Protein AF-D3YYN2-F1 (afdb_monomer_lite)

Sequence (65 aa):
MQARCCLNQKGTILGLDLQNCSLKDPGPNFLQAYTAIIIDLQANPLKDDLANTFRGFTQLQTLIL

Radius of gyration: 11.28 Å; chains: 1; bounding box: 28×20×25 Å

Foldseek 3Di:
DDKDFDADPVRQTAETECALVLDAEPDPVCVSCLQHQEYEHHNHNYDPDPPCVNPNSPRHNYYHD

pLDDT: mean 85.81, std 9.11, range [57.03, 94.81]

Secondary structure (DSSP, 8-state):
---EEEE-TTS-EEEEE-TTS--S---GGGGGGGG-SEEE-TT----S--TTTTTT-SS--EEE-

Structure (mmCIF, N/CA/C/O backbone):
data_AF-D3YYN2-F1
#
_entry.id   AF-D3YYN2-F1
#
loop_
_atom_site.group_PDB
_atom_site.id
_atom_site.type_symbol
_atom_site.label_atom_id
_atom_site.label_alt_id
_atom_site.label_comp_id
_atom_site.label_asym_id
_atom_site.label_entity_id
_atom_site.label_seq_id
_atom_site.pdbx_PDB_ins_code
_atom_site.Cartn_x
_atom_site.Cartn_y
_atom_site.Cartn_z
_atom_site.occupancy
_atom_site.B_iso_or_equiv
_atom_site.auth_seq_id
_atom_site.auth_comp_id
_atom_site.auth_asym_id
_atom_site.auth_atom_id
_atom_site.pdbx_PDB_model_num
ATOM 1 N N . MET A 1 1 ? -1.351 10.453 -13.711 1.00 57.19 1 MET A N 1
ATOM 2 C CA . MET A 1 1 ? -1.733 9.191 -13.047 1.00 57.19 1 MET A CA 1
ATOM 3 C C . MET A 1 1 ? -3.058 9.443 -12.352 1.00 57.19 1 MET A C 1
ATOM 5 O O . MET A 1 1 ? -3.147 10.428 -11.629 1.00 57.19 1 MET A O 1
ATOM 9 N N . GLN A 1 2 ? -4.093 8.664 -12.659 1.00 67.81 2 GLN A N 1
ATOM 10 C CA . GLN A 1 2 ? -5.447 8.890 -12.150 1.00 67.81 2 GLN A CA 1
ATOM 11 C C . GLN A 1 2 ? -5.853 7.650 -11.355 1.00 67.81 2 GLN A C 1
ATOM 13 O O . GLN A 1 2 ? -6.222 6.635 -11.928 1.00 67.81 2 GLN A O 1
ATOM 18 N N . ALA A 1 3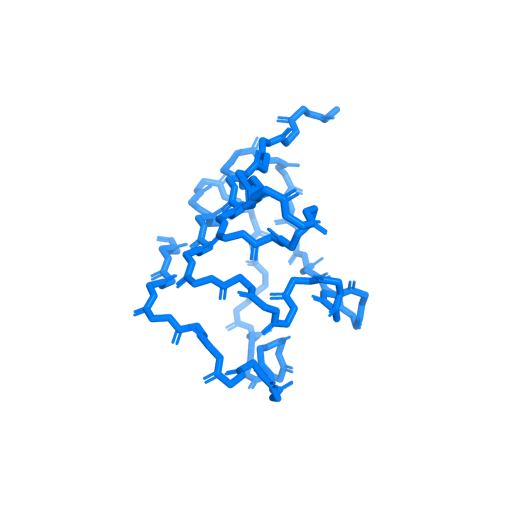 ? -5.683 7.728 -10.039 1.00 78.44 3 ALA A N 1
ATOM 19 C CA . ALA A 1 3 ? -6.124 6.704 -9.102 1.00 78.44 3 ALA A CA 1
ATOM 20 C C . ALA A 1 3 ? -7.564 6.985 -8.671 1.00 78.44 3 ALA A C 1
ATOM 22 O O . ALA A 1 3 ? -8.007 8.140 -8.689 1.00 78.44 3 ALA A O 1
ATOM 23 N N . ARG A 1 4 ? -8.281 5.947 -8.240 1.00 84.94 4 ARG A N 1
ATOM 24 C CA . ARG A 1 4 ? -9.615 6.097 -7.650 1.00 84.94 4 ARG A CA 1
ATOM 25 C C . ARG A 1 4 ? -9.590 5.615 -6.208 1.00 84.94 4 ARG A C 1
ATOM 27 O O . ARG A 1 4 ? -8.980 4.599 -5.888 1.00 84.94 4 ARG A O 1
ATOM 34 N N . CYS A 1 5 ? -10.268 6.346 -5.332 1.00 89.44 5 CYS A N 1
ATOM 35 C CA . CYS A 1 5 ? -10.511 5.909 -3.966 1.00 89.44 5 CYS A CA 1
ATOM 36 C C . CYS A 1 5 ? -12.005 5.960 -3.651 1.00 89.44 5 CYS A C 1
ATOM 38 O O . CYS A 1 5 ? -12.740 6.813 -4.152 1.00 89.44 5 CYS A O 1
ATOM 40 N N . CYS A 1 6 ? -12.445 5.038 -2.804 1.00 91.44 6 CYS A N 1
ATOM 41 C CA . CYS A 1 6 ? -13.777 5.055 -2.220 1.00 91.44 6 CYS A CA 1
ATOM 42 C C . CYS A 1 6 ? -13.655 5.469 -0.759 1.00 91.44 6 CYS A C 1
ATOM 44 O O . CYS A 1 6 ? -12.878 4.869 -0.016 1.00 91.44 6 CYS A O 1
ATOM 46 N N . LEU A 1 7 ? -14.427 6.473 -0.347 1.00 91.50 7 LEU A N 1
ATOM 47 C CA . LEU A 1 7 ? -14.454 6.964 1.028 1.00 91.50 7 LEU A CA 1
ATOM 48 C C . LEU A 1 7 ? -15.787 6.615 1.695 1.00 91.50 7 LEU A C 1
ATOM 50 O O . LEU A 1 7 ? -16.828 6.584 1.038 1.00 91.50 7 LEU A O 1
ATOM 54 N N . ASN A 1 8 ? -15.776 6.399 3.009 1.00 87.88 8 ASN A N 1
ATOM 55 C CA . ASN A 1 8 ? -17.006 6.406 3.800 1.00 87.88 8 ASN A CA 1
ATOM 56 C C . ASN A 1 8 ? -17.469 7.852 4.091 1.00 87.88 8 ASN A C 1
ATOM 58 O O . ASN A 1 8 ? -16.785 8.825 3.774 1.00 87.88 8 ASN A O 1
ATOM 62 N N . GLN A 1 9 ? -18.607 8.000 4.776 1.00 91.19 9 GLN A N 1
ATOM 63 C CA . GLN A 1 9 ? -19.165 9.307 5.164 1.00 91.19 9 GLN A CA 1
ATOM 64 C C . GLN A 1 9 ? -18.242 10.151 6.069 1.00 91.19 9 GLN A C 1
ATOM 66 O O . GLN A 1 9 ? -18.450 11.351 6.204 1.00 91.19 9 GLN A O 1
ATOM 71 N N . LYS A 1 10 ? -17.230 9.536 6.693 1.00 89.56 10 LYS A N 1
ATOM 72 C CA . LYS A 1 10 ? -16.230 10.194 7.549 1.00 89.56 10 LYS A CA 1
ATOM 73 C C . LYS A 1 10 ? -14.933 10.525 6.797 1.00 89.56 10 LYS A C 1
ATOM 75 O O . LYS A 1 10 ? -13.978 10.973 7.422 1.00 89.56 10 LYS A O 1
ATOM 80 N N . GLY A 1 11 ? -14.867 10.271 5.488 1.00 86.00 11 GLY A N 1
ATOM 81 C CA . GLY A 1 11 ? -13.660 10.475 4.683 1.00 86.00 11 GLY A CA 1
ATOM 82 C C . GLY A 1 11 ? -12.586 9.396 4.867 1.00 86.00 11 GLY A C 1
ATOM 83 O O . GLY A 1 11 ? -11.457 9.583 4.429 1.00 86.00 11 GLY A O 1
ATOM 84 N N . THR A 1 12 ? -12.906 8.271 5.514 1.00 86.81 12 THR A N 1
ATOM 85 C CA . THR A 1 12 ? -11.987 7.130 5.644 1.00 86.81 12 THR A CA 1
ATOM 86 C C . THR A 1 12 ? -11.947 6.335 4.346 1.00 86.81 12 THR A C 1
ATOM 88 O O . THR A 1 12 ? -13.002 6.056 3.775 1.00 86.81 12 THR A O 1
ATOM 91 N N . ILE A 1 13 ? -10.754 5.932 3.909 1.00 88.50 13 ILE A N 1
ATOM 92 C CA . ILE A 1 13 ? -10.566 5.133 2.697 1.00 88.50 13 ILE A CA 1
ATOM 93 C C . ILE A 1 13 ? -11.095 3.717 2.932 1.00 88.50 13 ILE A C 1
ATOM 95 O O . ILE A 1 13 ? -10.607 2.999 3.793 1.00 88.50 13 ILE A O 1
ATOM 99 N N . LEU A 1 14 ? -12.091 3.319 2.144 1.00 90.75 14 LEU A N 1
ATOM 100 C CA . LEU A 1 14 ? -12.625 1.958 2.093 1.00 90.75 14 LEU A CA 1
ATOM 101 C C . LEU A 1 14 ? -11.925 1.125 1.021 1.00 90.75 14 LEU A C 1
ATOM 103 O O . LEU A 1 14 ? -11.656 -0.052 1.233 1.00 90.75 14 LEU A O 1
ATOM 107 N N . GLY A 1 15 ? -11.637 1.731 -0.129 1.00 92.88 15 GLY A N 1
ATOM 108 C CA . GLY A 1 15 ? -11.075 1.031 -1.277 1.00 92.88 15 GLY A CA 1
ATOM 109 C C . GLY A 1 15 ? -10.110 1.904 -2.059 1.00 92.88 15 GLY A C 1
ATOM 110 O O . GLY A 1 15 ? -10.338 3.111 -2.193 1.00 92.88 15 GLY A O 1
ATOM 111 N N . LEU A 1 16 ? -9.053 1.284 -2.573 1.00 92.00 16 LEU A N 1
ATOM 112 C CA . LEU A 1 16 ? -8.077 1.901 -3.459 1.00 92.00 16 LEU A CA 1
ATOM 113 C C . LEU A 1 16 ? -7.973 1.108 -4.748 1.00 92.00 16 LEU A C 1
ATOM 115 O O . LEU A 1 16 ? -7.643 -0.073 -4.731 1.00 92.00 16 LEU A O 1
ATOM 119 N N . ASP A 1 17 ? -8.213 1.798 -5.851 1.00 92.44 17 ASP A N 1
ATOM 120 C CA . ASP A 1 17 ? -7.928 1.314 -7.188 1.00 92.44 17 ASP A CA 1
ATOM 121 C C . ASP A 1 17 ? -6.705 2.070 -7.716 1.00 92.44 17 ASP A C 1
ATOM 123 O O . ASP A 1 17 ? -6.757 3.270 -8.026 1.00 92.44 17 ASP A O 1
ATOM 127 N N . LEU A 1 18 ? -5.587 1.347 -7.736 1.00 91.06 18 LEU A N 1
ATOM 128 C CA . LEU A 1 18 ? -4.303 1.778 -8.271 1.00 91.06 18 LEU A CA 1
ATOM 129 C C . LEU A 1 18 ? -3.915 0.925 -9.481 1.00 91.06 18 LEU A C 1
ATOM 131 O O . LEU A 1 18 ? -2.729 0.830 -9.803 1.00 91.06 18 LEU A O 1
ATOM 135 N N . GLN A 1 19 ? -4.884 0.306 -10.155 1.00 92.69 19 GLN A N 1
ATOM 136 C CA . GLN A 1 19 ? -4.632 -0.528 -11.318 1.00 92.69 19 GLN A CA 1
ATOM 137 C C . GLN A 1 19 ? -3.947 0.275 -12.434 1.00 92.69 19 GLN A C 1
ATOM 139 O O . GLN A 1 19 ? -4.271 1.441 -12.678 1.00 92.69 19 GLN A O 1
ATOM 144 N N . ASN A 1 20 ? -2.996 -0.357 -13.132 1.00 92.75 20 ASN A N 1
ATOM 145 C CA . ASN A 1 20 ? -2.334 0.186 -14.326 1.00 92.75 20 ASN A CA 1
ATOM 146 C C . ASN A 1 20 ? -1.773 1.609 -14.136 1.00 92.75 20 ASN A C 1
ATOM 148 O O . ASN A 1 20 ? -1.800 2.468 -15.020 1.00 92.75 20 ASN A O 1
ATOM 152 N N . CYS A 1 21 ? -1.254 1.871 -12.946 1.00 90.88 21 CYS A N 1
ATOM 153 C CA . CYS A 1 21 ? -0.708 3.162 -12.571 1.00 90.88 21 CYS A CA 1
ATOM 154 C C . CYS A 1 21 ? 0.795 3.277 -12.859 1.00 90.88 21 CYS A C 1
ATOM 156 O O . CYS A 1 21 ? 1.414 4.279 -12.507 1.00 90.88 21 CYS A O 1
ATOM 158 N N . SER A 1 22 ? 1.393 2.264 -13.500 1.00 91.06 22 SER A N 1
ATOM 159 C CA . SER A 1 22 ? 2.851 2.124 -13.634 1.00 91.06 22 SER A CA 1
ATOM 160 C C . SER A 1 22 ? 3.578 2.138 -12.277 1.00 91.06 22 SER A C 1
ATOM 162 O O . SER A 1 22 ? 4.740 2.545 -12.185 1.00 91.06 22 SER A O 1
ATOM 164 N N . LEU A 1 23 ? 2.893 1.699 -11.214 1.00 88.75 23 LEU A N 1
ATOM 165 C CA . LEU A 1 23 ? 3.412 1.638 -9.854 1.00 88.75 23 LEU A CA 1
ATOM 166 C C . LEU A 1 23 ? 4.466 0.530 -9.751 1.00 88.75 23 LEU A C 1
ATOM 168 O O . LEU A 1 23 ? 4.190 -0.628 -10.030 1.00 88.75 23 LEU A O 1
ATOM 172 N N . LYS A 1 24 ? 5.685 0.883 -9.344 1.00 89.44 24 LYS A N 1
ATOM 173 C CA . LYS A 1 24 ? 6.768 -0.097 -9.136 1.00 89.44 24 LYS A CA 1
ATOM 174 C C . LYS A 1 24 ? 6.890 -0.541 -7.688 1.00 89.44 24 LYS A C 1
ATOM 176 O O . LYS A 1 24 ? 7.333 -1.645 -7.398 1.00 89.44 24 LYS A O 1
ATOM 181 N N . ASP A 1 25 ? 6.553 0.363 -6.782 1.00 85.12 25 ASP A N 1
ATOM 182 C CA . ASP A 1 25 ? 6.721 0.194 -5.351 1.00 85.12 25 ASP A CA 1
ATOM 183 C C . ASP A 1 25 ? 5.692 1.088 -4.650 1.00 85.12 25 ASP A C 1
ATOM 185 O O . ASP A 1 25 ? 5.726 2.307 -4.852 1.00 85.12 25 ASP A O 1
ATOM 189 N N . PRO A 1 26 ? 4.759 0.524 -3.868 1.00 78.31 26 PRO A N 1
ATOM 190 C CA . PRO A 1 26 ? 3.794 1.319 -3.116 1.00 78.31 26 PRO A CA 1
ATOM 191 C C . PRO A 1 26 ? 4.457 2.161 -2.005 1.00 78.31 26 PRO A C 1
ATOM 193 O O . PRO A 1 26 ? 3.893 3.168 -1.574 1.00 78.31 26 PRO A O 1
ATOM 196 N N . GLY A 1 27 ? 5.683 1.802 -1.594 1.00 70.62 27 GLY A N 1
ATOM 197 C CA . GLY A 1 27 ? 6.528 2.564 -0.679 1.00 70.62 27 GLY A CA 1
ATOM 198 C C . GLY A 1 27 ? 6.019 2.642 0.772 1.00 70.62 27 GLY A C 1
ATOM 199 O O . GLY A 1 27 ? 4.925 2.183 1.096 1.00 70.62 27 GLY A O 1
ATOM 200 N N . PRO A 1 28 ? 6.788 3.278 1.680 1.00 63.88 28 PRO A N 1
ATOM 201 C CA . PRO A 1 28 ? 6.414 3.436 3.093 1.00 63.88 28 PRO A CA 1
ATOM 202 C C . PRO A 1 28 ? 5.234 4.402 3.317 1.00 63.88 28 PRO A C 1
ATOM 204 O O . PRO A 1 28 ? 4.664 4.447 4.403 1.00 63.88 28 PRO A O 1
ATOM 207 N N . ASN A 1 29 ? 4.839 5.163 2.291 1.00 57.03 29 ASN A N 1
ATOM 208 C CA . ASN A 1 29 ? 3.728 6.119 2.338 1.00 57.03 29 ASN A CA 1
ATOM 209 C C . ASN A 1 29 ? 2.360 5.473 2.085 1.00 57.03 29 ASN A C 1
ATOM 211 O O . ASN A 1 29 ? 1.347 6.170 2.077 1.00 57.03 29 ASN A O 1
ATOM 215 N N . PHE A 1 30 ? 2.305 4.145 1.956 1.00 69.81 30 PHE A N 1
ATOM 216 C CA . PHE A 1 30 ? 1.039 3.421 1.904 1.00 69.81 30 PHE A CA 1
ATOM 217 C C . PHE A 1 30 ? 0.229 3.548 3.209 1.00 69.81 30 PHE A C 1
ATOM 219 O O . PHE A 1 30 ? -0.945 3.215 3.231 1.00 69.81 30 PHE A O 1
ATOM 226 N N . LEU A 1 31 ? 0.787 4.115 4.284 1.00 68.88 31 LEU A N 1
ATOM 227 C CA . LEU A 1 31 ? 0.110 4.335 5.572 1.00 68.88 31 LEU A CA 1
ATOM 228 C C . LEU A 1 31 ? -1.257 5.034 5.479 1.00 68.88 31 LEU A C 1
ATOM 230 O O . LEU A 1 31 ? -2.138 4.759 6.289 1.00 68.88 31 LEU A O 1
ATOM 234 N N . GLN A 1 32 ? -1.481 5.912 4.499 1.00 68.25 32 GLN A N 1
ATOM 235 C CA . GLN A 1 32 ? -2.799 6.542 4.304 1.00 68.25 32 GLN A CA 1
ATOM 236 C C . GLN A 1 32 ? -3.882 5.505 3.955 1.00 68.25 32 GLN A C 1
ATOM 238 O O . GLN A 1 32 ? -5.048 5.672 4.307 1.00 68.25 32 GLN A O 1
ATOM 243 N N . ALA A 1 33 ? -3.475 4.394 3.345 1.00 77.56 33 ALA A N 1
ATOM 244 C CA . ALA A 1 33 ? -4.294 3.243 3.019 1.00 77.56 33 ALA A CA 1
ATOM 245 C C . ALA A 1 33 ? -4.468 2.249 4.180 1.00 77.56 33 ALA A C 1
ATOM 247 O O . ALA A 1 33 ? -5.089 1.217 3.958 1.00 77.56 33 ALA A O 1
ATOM 248 N N . TYR A 1 34 ? -3.980 2.512 5.406 1.00 84.56 34 TYR A N 1
ATOM 249 C CA . TYR A 1 34 ? -4.070 1.524 6.503 1.00 84.56 34 TYR A CA 1
ATOM 250 C C . TYR A 1 34 ? -5.517 1.097 6.820 1.00 84.56 34 TYR A C 1
ATOM 252 O O . TYR A 1 34 ? -5.752 0.012 7.354 1.00 84.56 34 TYR A O 1
ATOM 260 N N . THR A 1 35 ? -6.479 1.973 6.508 1.00 85.31 35 THR A N 1
ATOM 261 C CA . THR A 1 35 ? -7.921 1.722 6.662 1.00 85.31 35 THR A CA 1
ATOM 262 C C . THR A 1 35 ? -8.571 1.063 5.452 1.00 85.31 35 THR A C 1
ATOM 264 O O . THR A 1 35 ? -9.722 0.648 5.556 1.00 85.31 35 THR A O 1
ATOM 267 N N . ALA A 1 36 ? -7.855 0.955 4.330 1.00 91.25 36 ALA A N 1
ATOM 268 C CA . ALA A 1 36 ? -8.385 0.371 3.114 1.00 91.25 36 ALA A CA 1
ATOM 269 C C . ALA A 1 36 ? -8.744 -1.095 3.358 1.00 91.25 36 ALA A C 1
ATOM 271 O O . ALA A 1 36 ? -7.934 -1.896 3.826 1.00 91.25 36 ALA A O 1
ATOM 272 N N . ILE A 1 37 ? -9.980 -1.427 3.011 1.00 93.94 37 ILE A N 1
ATOM 273 C CA . ILE A 1 37 ? -10.531 -2.777 3.071 1.00 93.94 37 ILE A CA 1
ATOM 274 C C . ILE A 1 37 ? -10.161 -3.535 1.793 1.00 93.94 37 ILE A C 1
ATOM 276 O O . ILE A 1 37 ? -9.903 -4.738 1.834 1.00 93.94 37 ILE A O 1
ATOM 280 N N . ILE A 1 38 ? -10.111 -2.823 0.6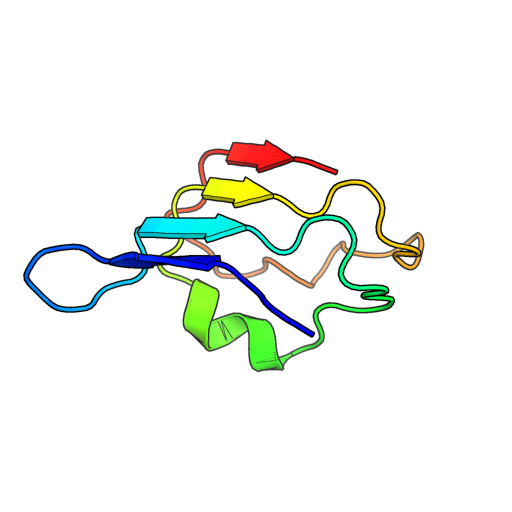63 1.00 93.88 38 ILE A N 1
ATOM 281 C CA . ILE A 1 38 ? -9.823 -3.371 -0.665 1.00 93.88 38 ILE A CA 1
ATOM 282 C C . ILE A 1 38 ? -8.707 -2.555 -1.321 1.00 93.88 38 ILE A C 1
ATOM 284 O O . ILE A 1 38 ? -8.778 -1.324 -1.355 1.00 93.88 38 ILE A O 1
ATOM 288 N N . ILE A 1 39 ? -7.698 -3.232 -1.865 1.00 93.00 39 ILE A N 1
ATOM 289 C CA . ILE A 1 39 ? -6.634 -2.623 -2.669 1.00 93.00 39 ILE A CA 1
ATOM 290 C C . ILE A 1 39 ? -6.490 -3.410 -3.973 1.00 93.00 39 ILE A C 1
ATOM 292 O O . ILE A 1 39 ? -6.244 -4.616 -3.941 1.00 93.00 39 ILE A O 1
ATOM 296 N N . ASP A 1 40 ? -6.602 -2.718 -5.104 1.00 94.06 40 ASP A N 1
ATOM 297 C CA . ASP A 1 40 ? -6.318 -3.250 -6.437 1.00 94.06 40 ASP A CA 1
ATOM 298 C C . ASP A 1 40 ? -5.012 -2.656 -6.981 1.00 94.06 40 ASP A C 1
ATOM 300 O O . ASP A 1 40 ? -4.892 -1.438 -7.156 1.00 94.06 40 ASP A O 1
ATOM 304 N N . LEU A 1 41 ? -4.022 -3.523 -7.206 1.00 92.56 41 LEU A N 1
ATOM 305 C CA . LEU A 1 41 ? -2.714 -3.199 -7.770 1.00 92.56 41 LEU A CA 1
ATOM 306 C C . LEU A 1 41 ? -2.468 -3.867 -9.130 1.00 92.56 41 LEU A C 1
ATOM 308 O O . LEU A 1 41 ? -1.326 -3.844 -9.596 1.00 92.56 41 LEU A O 1
ATOM 312 N N . GLN A 1 42 ? -3.486 -4.422 -9.789 1.00 94.81 42 GLN A N 1
ATOM 313 C CA . GLN A 1 42 ? -3.301 -5.135 -11.053 1.00 94.81 42 GLN A CA 1
ATOM 314 C C . GLN A 1 42 ? -2.611 -4.288 -12.127 1.00 94.81 42 GLN A C 1
ATOM 316 O O . GLN A 1 42 ? -2.675 -3.056 -12.142 1.00 94.81 42 GLN A O 1
ATOM 321 N N . ALA A 1 43 ? -1.981 -4.964 -13.089 1.00 94.62 43 ALA A N 1
ATOM 322 C CA . ALA A 1 43 ? -1.347 -4.331 -14.248 1.00 94.62 43 ALA A CA 1
ATOM 323 C C . ALA A 1 43 ? -0.281 -3.275 -13.881 1.00 94.62 43 ALA A C 1
ATOM 325 O O . ALA A 1 43 ? -0.030 -2.338 -14.639 1.00 94.62 43 ALA A O 1
ATOM 326 N N . ASN A 1 44 ? 0.363 -3.421 -12.723 1.00 92.88 44 ASN A N 1
ATOM 327 C CA . ASN A 1 44 ? 1.490 -2.595 -12.315 1.00 92.88 44 ASN A CA 1
ATOM 328 C C . ASN A 1 44 ? 2.812 -3.373 -12.402 1.00 92.88 44 ASN A C 1
ATOM 330 O O . ASN A 1 44 ? 2.843 -4.565 -12.103 1.00 92.88 44 ASN A O 1
ATOM 334 N N . PRO A 1 45 ? 3.926 -2.716 -12.767 1.00 93.94 45 PRO A N 1
ATOM 335 C CA . PRO A 1 45 ? 5.258 -3.318 -12.774 1.00 93.94 45 PRO A CA 1
ATOM 336 C C . PRO A 1 45 ? 5.847 -3.403 -11.351 1.00 93.94 45 PRO A C 1
ATOM 338 O O . PRO A 1 45 ? 6.910 -2.834 -11.089 1.00 93.94 45 PRO A O 1
ATOM 341 N N . LEU A 1 46 ? 5.133 -4.052 -10.425 1.00 90.94 46 LEU A N 1
ATOM 342 C CA . LEU A 1 46 ? 5.528 -4.172 -9.019 1.00 90.94 46 LEU A CA 1
ATOM 343 C C . LEU A 1 46 ? 6.841 -4.952 -8.884 1.00 90.94 46 LEU A C 1
ATOM 345 O O . LEU A 1 46 ? 7.103 -5.890 -9.633 1.00 90.94 46 LEU A O 1
ATOM 349 N N . LYS A 1 47 ? 7.666 -4.568 -7.909 1.00 85.19 47 LYS A N 1
ATOM 350 C CA . LYS A 1 47 ? 8.809 -5.382 -7.479 1.00 85.19 47 LYS A CA 1
ATOM 351 C C . LYS A 1 47 ? 8.315 -6.675 -6.818 1.00 85.19 47 LYS A C 1
ATOM 353 O O . LYS A 1 47 ? 7.285 -6.664 -6.151 1.00 85.19 47 LYS A O 1
ATOM 358 N N . ASP A 1 48 ? 9.107 -7.740 -6.933 1.00 77.81 48 ASP A N 1
ATOM 359 C CA . ASP A 1 48 ? 8.760 -9.075 -6.418 1.00 77.81 48 ASP A CA 1
ATOM 360 C C . ASP A 1 48 ? 8.595 -9.134 -4.887 1.00 77.81 48 ASP A C 1
ATOM 362 O O . ASP A 1 48 ? 7.898 -10.008 -4.374 1.00 77.81 48 ASP A O 1
ATOM 366 N N . ASP A 1 49 ? 9.212 -8.209 -4.143 1.00 81.25 49 ASP A N 1
ATOM 367 C CA . ASP A 1 49 ? 9.100 -8.151 -2.683 1.00 81.25 49 ASP A CA 1
ATOM 368 C C . ASP A 1 49 ? 8.144 -7.040 -2.223 1.00 81.25 49 ASP A C 1
ATOM 370 O O . ASP A 1 49 ? 8.466 -5.849 -2.266 1.00 81.25 49 ASP A O 1
ATOM 374 N N . LEU A 1 50 ? 6.973 -7.463 -1.738 1.00 82.12 50 LEU A N 1
ATOM 375 C CA . LEU A 1 50 ? 5.961 -6.629 -1.079 1.00 82.12 50 LEU A CA 1
ATOM 376 C C . LEU A 1 50 ? 5.781 -6.995 0.407 1.00 82.12 50 LEU A C 1
ATOM 378 O O . LEU A 1 50 ? 4.824 -6.545 1.042 1.00 82.12 50 LEU A O 1
ATOM 382 N N . ALA A 1 51 ? 6.670 -7.816 0.986 1.00 76.94 51 ALA A N 1
ATOM 383 C CA . ALA A 1 51 ? 6.455 -8.469 2.282 1.00 76.94 51 ALA A CA 1
ATOM 384 C C . ALA A 1 51 ? 6.196 -7.488 3.439 1.00 76.94 51 ALA A C 1
ATOM 386 O O . ALA A 1 51 ? 5.514 -7.823 4.407 1.00 76.94 51 ALA A O 1
ATOM 387 N N . ASN A 1 52 ? 6.708 -6.259 3.333 1.00 80.38 52 ASN A N 1
ATOM 388 C CA . ASN A 1 52 ? 6.562 -5.228 4.360 1.00 80.38 52 ASN A CA 1
ATOM 389 C C . ASN A 1 52 ? 5.583 -4.107 3.994 1.00 80.38 52 ASN A C 1
ATOM 391 O O . ASN A 1 52 ? 5.285 -3.272 4.848 1.00 80.38 52 ASN A O 1
ATOM 395 N N . THR A 1 53 ? 5.064 -4.081 2.767 1.00 84.19 53 THR A N 1
ATOM 396 C CA . THR A 1 53 ? 4.259 -2.966 2.251 1.00 84.19 53 THR A CA 1
ATOM 397 C C . THR A 1 53 ? 2.961 -2.766 3.032 1.00 84.19 53 THR A C 1
ATOM 399 O O . THR A 1 53 ? 2.591 -1.636 3.336 1.00 84.19 53 THR A O 1
ATOM 402 N N . PHE A 1 54 ? 2.287 -3.859 3.400 1.00 84.75 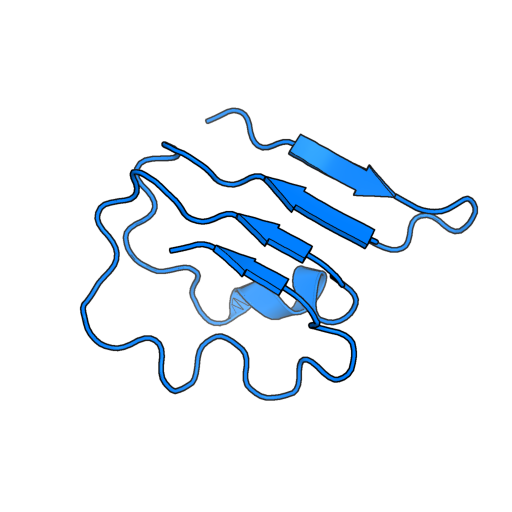54 PHE A N 1
ATOM 403 C CA . PHE A 1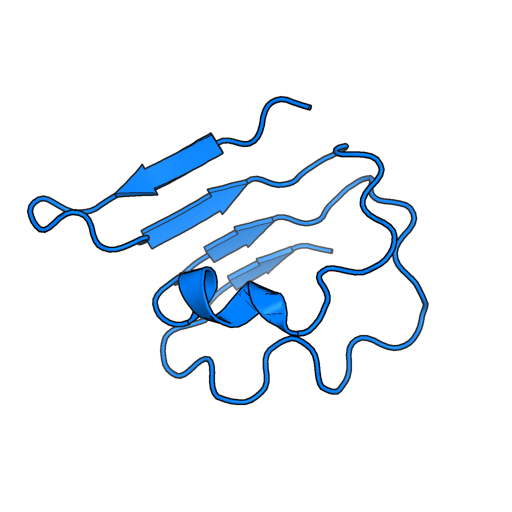 54 ? 0.981 -3.825 4.074 1.00 84.75 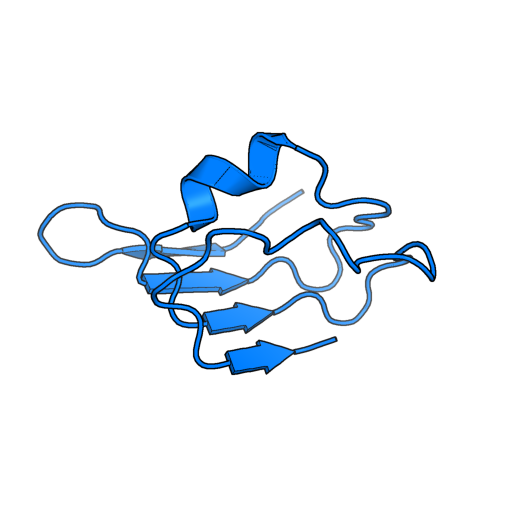54 PHE A CA 1
ATOM 404 C C . PHE A 1 54 ? 1.072 -4.109 5.576 1.00 84.75 54 PHE A C 1
ATOM 406 O O . PHE A 1 54 ? 0.075 -4.406 6.238 1.00 84.75 54 PHE A O 1
ATOM 413 N N . ARG A 1 55 ? 2.276 -4.045 6.151 1.00 84.56 55 ARG A N 1
ATOM 414 C CA . ARG A 1 55 ? 2.459 -4.279 7.582 1.00 84.56 55 ARG A CA 1
ATOM 415 C C . ARG A 1 55 ? 1.672 -3.235 8.382 1.00 84.56 55 ARG A C 1
ATOM 417 O O . ARG A 1 55 ? 1.839 -2.038 8.182 1.00 84.56 55 ARG A O 1
ATOM 424 N N . GLY A 1 56 ? 0.830 -3.693 9.309 1.00 84.50 56 GLY A N 1
ATOM 425 C CA . GLY A 1 56 ? -0.018 -2.816 10.129 1.00 84.50 56 GLY A CA 1
ATOM 426 C C . GLY A 1 56 ? -1.371 -2.462 9.504 1.00 84.50 56 GLY A C 1
ATOM 427 O O . GLY A 1 56 ? -2.139 -1.723 10.116 1.00 84.50 56 GLY A O 1
ATOM 428 N N . PHE A 1 57 ? -1.700 -3.006 8.330 1.00 89.00 57 PHE A N 1
ATOM 429 C CA . PHE A 1 57 ? -3.018 -2.857 7.721 1.00 89.00 57 PHE A CA 1
ATOM 430 C C . PHE A 1 57 ? -3.978 -3.811 8.425 1.00 89.00 57 PHE A C 1
ATOM 432 O O . PHE A 1 57 ? -4.055 -4.993 8.104 1.00 89.00 57 PHE A O 1
ATOM 439 N N . THR A 1 58 ? -4.682 -3.308 9.435 1.00 88.06 58 THR A N 1
ATOM 440 C CA . THR A 1 58 ? -5.565 -4.127 10.280 1.00 88.06 58 THR A CA 1
ATOM 441 C C . THR A 1 58 ? -6.937 -4.380 9.664 1.00 88.06 58 THR A C 1
ATOM 443 O O . THR A 1 58 ? -7.667 -5.237 10.153 1.00 88.06 58 THR A O 1
ATOM 446 N N . GLN A 1 59 ? -7.299 -3.641 8.611 1.00 90.88 59 GLN A N 1
ATOM 447 C CA . GLN A 1 59 ? -8.618 -3.714 7.972 1.00 90.88 59 GLN A CA 1
ATOM 448 C C . GLN A 1 59 ? -8.598 -4.312 6.563 1.00 90.88 59 GLN A C 1
ATOM 450 O O . GLN A 1 59 ? -9.667 -4.518 5.992 1.00 90.88 59 GLN A O 1
ATOM 455 N N . LEU A 1 60 ? -7.418 -4.602 6.006 1.00 91.81 60 LEU A N 1
ATOM 456 C CA . LEU A 1 60 ? -7.293 -5.119 4.648 1.00 91.81 60 LEU A CA 1
ATOM 457 C C . LEU A 1 60 ? -7.904 -6.522 4.544 1.00 91.81 60 LEU A C 1
ATOM 459 O O . LEU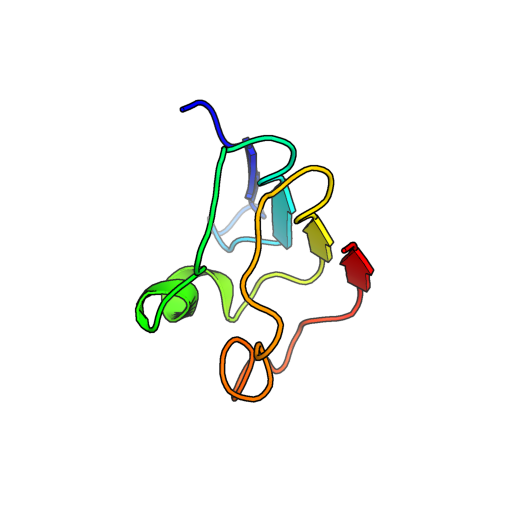 A 1 60 ? -7.470 -7.447 5.225 1.00 91.81 60 LEU A O 1
ATOM 463 N N . GLN A 1 61 ? -8.902 -6.671 3.675 1.00 93.81 61 GLN A N 1
ATOM 464 C CA . GLN A 1 61 ? -9.607 -7.932 3.426 1.00 93.81 61 GLN A CA 1
ATOM 465 C C . GLN A 1 61 ? -9.346 -8.467 2.022 1.00 93.81 61 GLN A C 1
ATOM 467 O O . GLN A 1 61 ? -9.331 -9.676 1.818 1.00 93.81 61 GLN A O 1
ATOM 472 N N . THR A 1 62 ? -9.171 -7.580 1.041 1.00 94.75 62 THR A N 1
ATOM 473 C CA . THR A 1 62 ? -8.948 -7.958 -0.357 1.00 94.75 62 THR A CA 1
ATOM 474 C C . THR A 1 62 ? -7.741 -7.222 -0.914 1.00 94.75 62 THR A C 1
ATOM 476 O O . THR A 1 62 ? -7.708 -5.993 -0.930 1.00 94.75 62 THR A O 1
ATOM 479 N N . LEU A 1 63 ? -6.769 -7.990 -1.399 1.00 92.44 63 LEU A N 1
ATOM 480 C CA . LEU A 1 63 ? -5.632 -7.506 -2.169 1.00 92.44 63 LEU A CA 1
ATOM 481 C C . LEU A 1 63 ? -5.670 -8.183 -3.538 1.00 92.44 63 LEU A C 1
ATOM 483 O O . LEU A 1 63 ? -5.690 -9.412 -3.611 1.00 92.44 63 LEU A O 1
ATOM 487 N N . ILE A 1 64 ? -5.688 -7.382 -4.599 1.00 93.69 64 ILE A N 1
ATOM 488 C CA . ILE A 1 64 ? -5.642 -7.852 -5.983 1.00 93.69 64 ILE A CA 1
ATOM 489 C C . ILE A 1 64 ? -4.288 -7.440 -6.566 1.00 93.69 64 ILE A C 1
ATOM 491 O O . ILE A 1 64 ? -3.919 -6.267 -6.484 1.00 93.69 64 ILE A O 1
ATOM 495 N N . LEU A 1 65 ? -3.540 -8.406 -7.102 1.00 90.75 65 LEU A N 1
ATOM 496 C CA . LEU A 1 65 ? -2.199 -8.237 -7.676 1.00 90.75 65 LEU A CA 1
ATOM 497 C C . LEU A 1 65 ? -2.208 -8.596 -9.164 1.00 90.75 65 LEU A C 1
ATOM 499 O O . LEU A 1 65 ? -2.957 -9.533 -9.529 1.00 90.75 65 LEU A O 1
#

InterPro domains:
  IPR042350 All-trans retinoic acid-induced differentiation factor [PTHR15926] (2-65)

Organism: Mus musculus (NCBI:txid10090)